Protein AF-A0A2V9K7B8-F1 (afdb_monomer_lite)

Radius of gyration: 36.79 Å; chains: 1; bounding box: 79×38×127 Å

Sequence (130 aa):
MKRNPWFTHPILVLLLFGSLGAAPAAAADAAKVTVNWDKVVRVSKTTATLQVVVNPPLRRGSAIHDRVFQVLRDLRADYVRYVPWLPYPKLGVAELDPPRSGRTSWDFSLIDPLAIDFFEATAGHPVIIN

Secondary structure (DSSP, 8-state):
----------------------PPPPPPPPP-----TT------------EEE--GGGSTTSTTHHHHHHHHHHHT-SSEEEE--TT-GGGT----S--BTTB-----TTTHHHHHHHHHHTTTS-EEE-

Structure (mmCIF, N/CA/C/O backbone):
data_AF-A0A2V9K7B8-F1
#
_entry.id   AF-A0A2V9K7B8-F1
#
loop_
_atom_site.group_PDB
_atom_site.id
_atom_site.type_symbol
_atom_site.label_atom_id
_atom_site.label_alt_id
_atom_site.label_comp_id
_atom_site.label_asym_id
_atom_site.label_entity_id
_atom_site.label_seq_id
_atom_site.pdbx_PDB_ins_code
_atom_site.Cartn_x
_atom_site.Cartn_y
_atom_site.Cartn_z
_atom_site.occupancy
_atom_site.B_iso_or_equiv
_atom_site.auth_seq_id
_atom_site.auth_comp_id
_atom_site.auth_asym_id
_atom_site.auth_atom_id
_atom_site.pdbx_PDB_model_num
ATOM 1 N N . MET A 1 1 ? 56.803 23.597 94.763 1.00 40.78 1 MET A N 1
ATOM 2 C CA . MET A 1 1 ? 56.854 24.300 93.458 1.00 40.78 1 MET A CA 1
ATOM 3 C C . MET A 1 1 ? 56.289 23.365 92.390 1.00 40.78 1 MET A C 1
ATOM 5 O O . MET A 1 1 ? 56.555 22.174 92.465 1.00 40.78 1 MET A O 1
ATOM 9 N N . LYS A 1 2 ? 55.376 23.862 91.546 1.00 39.12 2 LYS A N 1
ATOM 10 C CA . LYS A 1 2 ? 54.295 23.104 90.876 1.00 39.12 2 LYS A CA 1
ATOM 11 C C . LYS A 1 2 ? 54.773 22.132 89.773 1.00 39.12 2 LYS A C 1
ATOM 13 O O . LYS A 1 2 ? 55.670 22.459 89.008 1.00 39.12 2 LYS A O 1
ATOM 18 N N . ARG A 1 3 ? 54.127 20.955 89.713 1.00 38.09 3 ARG A N 1
ATOM 19 C CA . ARG A 1 3 ? 54.321 19.832 88.770 1.00 38.09 3 ARG A CA 1
ATOM 20 C C . ARG A 1 3 ? 53.313 19.887 87.609 1.00 38.09 3 ARG A C 1
ATOM 22 O O . ARG A 1 3 ? 52.126 19.887 87.917 1.00 38.09 3 ARG A O 1
ATOM 29 N N . ASN A 1 4 ? 53.832 19.746 86.375 1.00 37.94 4 ASN A N 1
ATOM 30 C CA . ASN A 1 4 ? 53.259 19.116 85.155 1.00 37.94 4 ASN A CA 1
ATOM 31 C C . ASN A 1 4 ? 51.869 19.640 84.689 1.00 37.94 4 ASN A C 1
ATOM 33 O O . ASN A 1 4 ? 51.349 20.502 85.389 1.00 37.94 4 ASN A O 1
ATOM 37 N N . PRO A 1 5 ? 51.193 19.162 83.606 1.00 49.38 5 PRO A N 1
ATOM 38 C CA . PRO A 1 5 ? 51.444 17.965 82.759 1.00 49.38 5 PRO A CA 1
ATOM 39 C C . PRO A 1 5 ? 51.108 18.086 81.230 1.00 49.38 5 PRO A C 1
ATOM 41 O O . PRO A 1 5 ? 50.731 19.146 80.744 1.00 49.38 5 PRO A O 1
ATOM 44 N N . TRP A 1 6 ? 51.171 16.929 80.540 1.00 40.34 6 TRP A N 1
ATOM 45 C CA . TRP A 1 6 ? 50.471 16.495 79.299 1.00 40.34 6 TRP A CA 1
ATOM 46 C C . TRP A 1 6 ? 51.162 16.758 77.943 1.00 40.34 6 TRP A C 1
ATOM 48 O O . TRP A 1 6 ? 51.230 17.877 77.459 1.00 40.34 6 TRP A O 1
ATOM 58 N N . PHE A 1 7 ? 51.819 15.746 77.359 1.00 45.88 7 PHE A N 1
ATOM 59 C CA . PHE A 1 7 ? 51.255 14.704 76.468 1.00 45.88 7 PHE A CA 1
ATOM 60 C C . PHE A 1 7 ? 50.832 15.223 75.082 1.00 45.88 7 PHE A C 1
ATOM 62 O O . PHE A 1 7 ? 49.671 15.528 74.824 1.00 45.88 7 PHE A O 1
ATOM 69 N N . THR A 1 8 ? 51.793 15.217 74.161 1.00 46.00 8 THR A N 1
ATOM 70 C CA . THR A 1 8 ? 51.615 15.333 72.710 1.00 46.00 8 THR A CA 1
ATOM 71 C C . THR A 1 8 ? 50.803 14.151 72.169 1.00 46.00 8 THR A C 1
ATOM 73 O O . THR A 1 8 ? 51.310 13.031 72.120 1.00 46.00 8 THR A O 1
ATOM 76 N N . HIS A 1 9 ? 49.558 14.392 71.758 1.00 44.69 9 HIS A N 1
ATOM 77 C CA . HIS A 1 9 ? 48.757 13.468 70.948 1.00 44.69 9 HIS A CA 1
ATOM 78 C C . HIS A 1 9 ? 48.606 14.054 69.535 1.00 44.69 9 HIS A C 1
ATOM 80 O O . HIS A 1 9 ? 48.341 15.253 69.417 1.00 44.69 9 HIS A O 1
ATOM 86 N N . PRO A 1 10 ? 48.773 13.261 68.463 1.00 48.22 10 PRO A N 1
ATOM 87 C CA . PRO A 1 10 ? 48.575 13.745 67.107 1.00 48.22 10 PRO A CA 1
ATOM 88 C C . PRO A 1 10 ? 47.077 13.912 66.819 1.00 48.22 10 PRO A C 1
ATOM 90 O O . PRO A 1 10 ? 46.238 13.129 67.264 1.00 48.22 10 PRO A O 1
ATOM 93 N N . ILE A 1 11 ? 46.759 14.966 66.073 1.00 47.62 11 ILE A N 1
ATOM 94 C CA . ILE A 1 11 ? 45.413 15.352 65.652 1.00 47.62 11 ILE A CA 1
ATOM 95 C C . ILE A 1 11 ? 44.858 14.283 64.699 1.00 47.62 11 ILE A C 1
ATOM 97 O O . ILE A 1 11 ? 45.348 14.116 63.583 1.00 47.62 11 ILE A O 1
ATOM 101 N N . LEU A 1 12 ? 43.826 13.566 65.144 1.00 41.03 12 LEU A N 1
ATOM 102 C CA . LEU A 1 12 ? 43.021 12.672 64.318 1.00 41.03 12 LEU A CA 1
ATOM 103 C C . LEU A 1 12 ? 41.973 13.521 63.576 1.00 41.03 12 LEU A C 1
ATOM 105 O O . LEU A 1 12 ? 40.992 13.970 64.168 1.00 41.03 12 LEU A O 1
ATOM 109 N N . VAL A 1 13 ? 42.193 13.778 62.287 1.00 48.16 13 VAL A N 1
ATOM 110 C CA . VAL A 1 13 ? 41.207 14.426 61.409 1.00 48.16 13 VAL A CA 1
ATOM 111 C C . VAL A 1 13 ? 40.159 13.380 61.020 1.00 48.16 13 VAL A C 1
ATOM 113 O O . VAL A 1 13 ? 40.432 12.485 60.223 1.00 48.16 13 VAL A O 1
ATOM 116 N N . LEU A 1 14 ? 38.961 13.470 61.603 1.00 43.53 14 LEU A N 1
ATOM 117 C CA . LEU A 1 14 ? 37.809 12.662 61.203 1.00 43.53 14 LEU A CA 1
ATOM 118 C C . LEU A 1 14 ? 37.238 13.207 59.880 1.00 43.53 14 LEU A C 1
ATOM 120 O O . LEU A 1 14 ? 36.653 14.288 59.842 1.00 43.53 14 LEU A O 1
ATOM 124 N N . LEU A 1 15 ? 37.400 12.449 58.795 1.00 45.50 15 LEU A N 1
ATOM 125 C CA . LEU A 1 15 ? 36.722 12.677 57.517 1.00 45.50 15 LEU A CA 1
ATOM 126 C C . LEU A 1 15 ? 35.235 12.307 57.650 1.00 45.50 15 LEU A C 1
ATOM 128 O O . LEU A 1 15 ? 34.875 11.131 57.659 1.00 45.50 15 LEU A O 1
ATOM 132 N N . LEU A 1 16 ? 34.366 13.315 57.735 1.00 46.53 16 LEU A N 1
ATOM 133 C CA . LEU A 1 16 ? 32.918 13.172 57.562 1.00 46.53 16 LEU A CA 1
ATOM 134 C C . LEU A 1 16 ? 32.609 12.914 56.078 1.00 46.53 16 LEU A C 1
ATOM 136 O O . LEU A 1 16 ? 32.335 13.836 55.314 1.00 46.53 16 LEU A O 1
ATOM 140 N N . PHE A 1 17 ? 32.648 11.648 55.660 1.00 52.72 17 PHE A N 1
ATOM 141 C CA . PHE A 1 17 ? 31.994 11.218 54.425 1.00 52.72 17 PHE A CA 1
ATOM 142 C C . PHE A 1 17 ? 30.480 11.209 54.662 1.00 52.72 17 PHE A C 1
ATOM 144 O O . PHE A 1 17 ? 29.915 10.230 55.144 1.00 52.72 17 PHE A O 1
ATOM 151 N N . GLY A 1 18 ? 29.823 12.327 54.349 1.00 47.66 18 GLY A N 1
ATOM 152 C CA . GLY A 1 18 ? 28.373 12.372 54.210 1.00 47.66 18 GLY A CA 1
ATOM 153 C C . GLY A 1 18 ? 27.963 11.482 53.042 1.00 47.66 18 GLY A C 1
ATOM 154 O O . GLY A 1 18 ? 28.167 11.832 51.881 1.00 47.66 18 GLY A O 1
ATOM 155 N N . SER A 1 19 ? 27.416 10.311 53.346 1.00 52.56 19 SER A N 1
ATOM 156 C CA . SER A 1 19 ? 26.747 9.466 52.371 1.00 52.56 19 SER A CA 1
ATOM 157 C C . SER A 1 19 ? 25.537 10.221 51.817 1.00 52.56 19 SER A C 1
ATOM 159 O O . SER A 1 19 ? 24.505 10.350 52.474 1.00 52.56 19 SER A O 1
ATOM 161 N N . LEU A 1 20 ? 25.645 10.713 50.580 1.00 57.91 20 LEU A N 1
ATOM 162 C CA . LEU A 1 20 ? 24.476 10.958 49.739 1.00 57.91 20 LEU A CA 1
ATOM 163 C C . LEU A 1 20 ? 23.830 9.595 49.477 1.00 57.91 20 LEU A C 1
ATOM 165 O O . LEU A 1 20 ? 24.143 8.913 48.503 1.00 57.91 20 LEU A O 1
ATOM 169 N N . GLY A 1 21 ? 22.976 9.158 50.401 1.00 56.75 21 GLY A N 1
ATOM 170 C CA . GLY A 1 21 ? 22.082 8.040 50.161 1.00 56.75 21 GLY A CA 1
ATOM 171 C C . GLY A 1 21 ? 21.206 8.403 48.971 1.00 56.75 21 GLY A C 1
ATOM 172 O O . GLY A 1 21 ? 20.393 9.321 49.061 1.00 56.75 21 GLY A O 1
ATOM 173 N N . ALA A 1 22 ? 21.397 7.715 47.846 1.00 64.25 22 ALA A N 1
ATOM 174 C CA . ALA A 1 22 ? 20.431 7.735 46.763 1.00 64.25 22 ALA A CA 1
ATOM 175 C C . ALA A 1 22 ? 19.087 7.306 47.361 1.00 64.25 22 ALA A C 1
ATOM 177 O O . ALA A 1 22 ? 18.943 6.169 47.815 1.00 64.25 22 ALA A O 1
ATOM 178 N N . ALA A 1 23 ? 18.128 8.232 47.428 1.00 66.44 23 ALA A N 1
ATOM 179 C CA . ALA A 1 23 ? 16.772 7.882 47.808 1.00 66.44 23 ALA A CA 1
ATOM 180 C C . ALA A 1 23 ? 16.295 6.801 46.824 1.00 66.44 23 ALA A C 1
ATOM 182 O O . ALA A 1 23 ? 16.419 7.006 45.610 1.00 66.44 23 ALA A O 1
ATOM 183 N N . PRO A 1 24 ? 15.802 5.645 47.298 1.00 63.25 24 PRO A N 1
ATOM 184 C CA . PRO A 1 24 ? 15.226 4.664 46.399 1.00 63.25 24 PRO A CA 1
ATOM 185 C C . PRO A 1 24 ? 14.081 5.348 45.652 1.00 63.25 24 PRO A C 1
ATOM 187 O O . PRO A 1 24 ? 13.206 5.955 46.272 1.00 63.25 24 PRO A O 1
ATOM 190 N N . ALA A 1 25 ? 14.112 5.292 44.319 1.00 68.00 25 ALA A N 1
ATOM 191 C CA . ALA A 1 25 ? 12.970 5.695 43.516 1.00 68.00 25 ALA A CA 1
ATOM 192 C C . ALA A 1 25 ? 11.770 4.884 44.014 1.00 68.00 25 ALA A C 1
ATOM 194 O O . ALA A 1 25 ? 11.804 3.652 43.978 1.00 68.00 25 ALA A O 1
ATOM 195 N N . ALA A 1 26 ? 10.754 5.563 44.550 1.00 67.94 26 ALA A N 1
ATOM 196 C CA . ALA A 1 26 ? 9.543 4.899 44.995 1.00 67.94 26 ALA A CA 1
ATOM 197 C C . ALA A 1 26 ? 8.979 4.114 43.806 1.00 67.94 26 ALA A C 1
ATOM 199 O O . ALA A 1 26 ? 8.702 4.692 42.752 1.00 67.94 26 ALA A O 1
ATOM 200 N N . ALA A 1 27 ? 8.868 2.794 43.957 1.00 68.56 27 ALA A N 1
ATOM 201 C CA . ALA A 1 27 ? 8.168 1.973 42.988 1.00 68.56 27 ALA A CA 1
ATOM 202 C C . ALA A 1 27 ? 6.740 2.517 42.891 1.00 68.56 27 ALA A C 1
ATOM 204 O O . ALA A 1 27 ? 6.042 2.601 43.901 1.00 68.56 27 ALA A O 1
ATOM 205 N N . ALA A 1 28 ? 6.333 2.961 41.703 1.00 73.69 28 ALA A N 1
ATOM 206 C CA . ALA A 1 28 ? 4.961 3.385 41.490 1.00 73.69 28 ALA A CA 1
ATOM 207 C C . ALA A 1 28 ? 4.053 2.174 41.731 1.00 73.69 28 ALA A C 1
ATOM 209 O O . ALA A 1 28 ? 4.225 1.139 41.080 1.00 73.69 28 ALA A O 1
ATOM 210 N N . ASP A 1 29 ? 3.114 2.297 42.668 1.00 78.56 29 ASP A N 1
ATOM 211 C CA . ASP A 1 29 ? 2.102 1.269 42.881 1.00 78.56 29 ASP A CA 1
ATOM 212 C C . ASP A 1 29 ? 1.362 0.994 41.567 1.00 78.56 29 ASP A C 1
ATOM 214 O O . ASP A 1 29 ? 1.008 1.911 40.816 1.00 78.56 29 ASP A O 1
ATOM 218 N N . ALA A 1 30 ? 1.136 -0.287 41.274 1.00 81.25 30 ALA A N 1
ATOM 219 C CA . ALA A 1 30 ? 0.447 -0.700 40.062 1.00 81.25 30 ALA A CA 1
ATOM 220 C C . ALA A 1 30 ? -0.979 -0.125 40.051 1.00 81.25 30 ALA A C 1
ATOM 222 O O . ALA A 1 30 ? -1.808 -0.449 40.905 1.00 81.25 30 ALA A O 1
ATOM 223 N N . ALA A 1 31 ? -1.281 0.726 39.068 1.00 85.69 31 ALA A N 1
ATOM 224 C CA . ALA A 1 31 ? -2.604 1.319 38.933 1.00 85.69 31 ALA A CA 1
ATOM 225 C C . ALA A 1 31 ? -3.657 0.225 38.685 1.00 85.69 31 ALA A C 1
ATOM 227 O O . ALA A 1 31 ? -3.614 -0.495 37.685 1.00 85.69 31 ALA A O 1
ATOM 228 N N . LYS A 1 32 ? -4.636 0.112 39.588 1.00 90.56 32 LYS A N 1
ATOM 229 C CA . LYS A 1 32 ? -5.776 -0.792 39.416 1.00 90.56 32 LYS A CA 1
ATOM 230 C C . LYS A 1 32 ? -6.750 -0.198 38.398 1.00 90.56 32 LYS A C 1
ATOM 232 O O . LYS A 1 32 ? -7.455 0.761 38.700 1.00 90.56 32 LYS A O 1
ATOM 237 N N . VAL A 1 33 ? -6.816 -0.788 37.206 1.00 91.56 33 VAL A N 1
ATOM 238 C CA . VAL A 1 33 ? -7.789 -0.403 36.173 1.00 91.56 33 VAL A CA 1
ATOM 239 C C . VAL A 1 33 ? -9.105 -1.136 36.424 1.00 91.56 33 VAL A C 1
ATOM 241 O O . VAL A 1 33 ? -9.166 -2.362 36.355 1.00 91.56 33 VAL A O 1
ATOM 244 N N . THR A 1 34 ? -10.169 -0.390 36.715 1.00 93.00 34 THR A N 1
ATOM 245 C CA . THR A 1 34 ? -11.542 -0.908 36.776 1.00 93.00 34 THR A CA 1
ATOM 246 C C . THR A 1 34 ? -12.343 -0.364 35.595 1.00 93.00 34 THR A C 1
ATOM 248 O O . THR A 1 34 ? -12.300 0.829 35.301 1.00 93.00 34 THR A O 1
ATOM 251 N N . VAL A 1 35 ? -13.065 -1.239 34.889 1.00 94.19 35 VAL A N 1
ATOM 252 C CA . VAL A 1 35 ? -13.897 -0.867 33.733 1.00 94.19 35 VAL A CA 1
ATOM 253 C C . VAL A 1 35 ? -15.366 -1.010 34.111 1.00 94.19 35 VAL A C 1
ATOM 255 O O . VAL A 1 35 ? -15.776 -2.054 34.612 1.00 94.19 35 VAL A O 1
ATOM 258 N N . ASN A 1 36 ? -16.154 0.037 33.865 1.00 95.75 36 ASN A N 1
ATOM 259 C CA . ASN A 1 36 ? -17.611 -0.016 33.931 1.00 95.75 36 ASN A CA 1
ATOM 260 C C . ASN A 1 36 ? -18.167 0.023 32.500 1.00 95.75 36 ASN A C 1
ATOM 262 O O . ASN A 1 36 ? -18.068 1.054 31.835 1.00 95.75 36 ASN A O 1
ATOM 266 N N . TRP A 1 37 ? -18.736 -1.093 32.044 1.00 95.94 37 TRP A N 1
ATOM 267 C CA . TRP A 1 37 ? -19.250 -1.256 30.680 1.00 95.94 37 TRP A CA 1
ATOM 268 C C . TRP A 1 37 ? -20.588 -0.543 30.433 1.00 95.94 37 TRP A C 1
ATOM 270 O O . TRP A 1 37 ? -20.912 -0.264 29.282 1.00 95.94 37 TRP A O 1
ATOM 280 N N . ASP A 1 38 ? -21.312 -0.164 31.491 1.00 97.56 38 ASP A N 1
ATOM 281 C CA . ASP A 1 38 ? -22.590 0.558 31.406 1.00 97.56 38 ASP A CA 1
ATOM 282 C C . ASP A 1 38 ? -22.406 2.083 31.329 1.00 97.56 38 ASP A C 1
ATOM 284 O O . ASP A 1 38 ? -23.364 2.836 31.145 1.00 97.56 38 ASP A O 1
ATOM 288 N N . LYS A 1 39 ? -21.165 2.571 31.475 1.00 96.94 39 LYS A N 1
ATOM 289 C CA . LYS A 1 39 ? -20.842 4.000 31.467 1.00 96.94 39 LYS A CA 1
ATOM 290 C C . LYS A 1 39 ? -19.961 4.366 30.276 1.00 96.94 39 LYS A C 1
ATOM 292 O O . LYS A 1 39 ? -18.736 4.262 30.328 1.00 96.94 39 LYS A O 1
ATOM 297 N N . VAL A 1 40 ? -20.575 4.920 29.232 1.00 96.25 40 VAL A N 1
ATOM 298 C CA . VAL A 1 40 ? -19.835 5.548 28.126 1.00 96.25 40 VAL A CA 1
ATOM 299 C C . VAL A 1 40 ? -19.259 6.885 28.593 1.00 96.25 40 VAL A C 1
ATOM 301 O O . VAL A 1 40 ? -19.993 7.828 28.875 1.00 96.25 40 VAL A O 1
ATOM 304 N N . VAL A 1 41 ? -17.931 6.982 28.659 1.00 95.94 41 VAL A N 1
ATOM 305 C CA . VAL A 1 41 ? -17.228 8.230 29.019 1.00 95.94 41 VAL A CA 1
ATOM 306 C C . VAL A 1 41 ? -16.931 9.114 27.807 1.00 95.94 41 VAL A C 1
ATOM 308 O O . VAL A 1 41 ? -1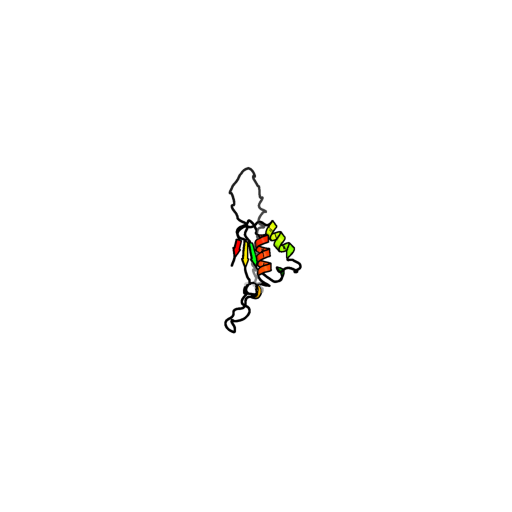6.854 10.333 27.934 1.00 95.94 41 VAL A O 1
ATOM 311 N N . ARG A 1 42 ? -16.747 8.506 26.629 1.00 96.81 42 ARG A N 1
ATOM 312 C CA . ARG A 1 42 ? -16.487 9.182 25.353 1.00 96.81 42 ARG A CA 1
ATOM 313 C C . ARG A 1 42 ? -16.700 8.209 24.196 1.00 96.81 42 ARG A C 1
ATOM 315 O O . ARG A 1 42 ? -16.422 7.022 24.336 1.00 96.81 42 ARG A O 1
ATOM 322 N N . VAL A 1 43 ? -17.093 8.731 23.037 1.00 96.06 43 VAL A N 1
ATOM 323 C CA . VAL A 1 43 ? -17.058 8.000 21.763 1.00 96.06 43 VAL A CA 1
ATOM 324 C C . VAL A 1 43 ? -15.823 8.436 20.978 1.00 96.06 43 VAL A C 1
ATOM 326 O O . VAL A 1 43 ? -15.667 9.618 20.675 1.00 96.06 43 VAL A O 1
ATOM 329 N N . SER A 1 44 ? -14.937 7.492 20.664 1.00 95.56 44 SER A N 1
ATOM 330 C CA . SER A 1 44 ? -13.799 7.728 19.771 1.00 95.56 44 SER A CA 1
ATOM 331 C C . SER A 1 44 ? -14.229 7.467 18.330 1.00 95.56 44 SER A C 1
ATOM 333 O O . SER A 1 44 ? -14.677 6.366 18.023 1.00 95.56 44 SER A O 1
ATOM 335 N N . LYS A 1 45 ? -14.108 8.466 17.450 1.00 95.69 45 LYS A N 1
ATOM 336 C CA . LYS A 1 45 ? -14.321 8.308 16.005 1.00 95.69 45 LYS A CA 1
ATOM 337 C C . LYS A 1 45 ? -12.963 8.301 15.323 1.00 95.69 45 LYS A C 1
ATOM 339 O O . LYS A 1 45 ? -12.263 9.309 15.346 1.00 95.69 45 LYS A O 1
ATOM 344 N N . THR A 1 46 ? -12.590 7.168 14.750 1.00 95.19 46 THR A N 1
ATOM 345 C CA . THR A 1 46 ? -11.289 6.968 14.110 1.00 95.19 46 THR A CA 1
ATOM 346 C C . THR A 1 46 ? -11.477 6.264 12.781 1.00 95.19 46 THR A C 1
ATOM 348 O O . THR A 1 46 ? -12.248 5.310 12.700 1.00 95.19 46 THR A O 1
ATOM 351 N N . THR A 1 47 ? -10.732 6.703 11.773 1.00 95.62 47 THR A N 1
ATOM 352 C CA . THR A 1 47 ? -10.651 6.050 10.467 1.00 95.62 47 THR A CA 1
ATOM 353 C C . THR A 1 47 ? -9.281 5.402 10.353 1.00 95.62 47 THR A C 1
ATOM 355 O O . THR A 1 47 ? -8.268 6.072 10.556 1.00 95.62 47 THR A O 1
ATOM 358 N N . ALA A 1 48 ? -9.240 4.102 10.070 1.00 95.56 48 ALA A N 1
ATOM 359 C CA . ALA A 1 48 ? -7.983 3.422 9.798 1.00 95.56 48 ALA A CA 1
ATOM 360 C C . ALA A 1 48 ? -7.444 3.894 8.443 1.00 95.56 48 ALA A C 1
ATOM 362 O O . ALA A 1 48 ? -8.174 3.842 7.458 1.00 95.56 48 ALA A O 1
ATOM 363 N N . THR A 1 49 ? -6.186 4.336 8.411 1.00 96.94 49 THR A N 1
ATOM 364 C CA . THR A 1 49 ? -5.470 4.754 7.200 1.00 96.94 49 THR A CA 1
ATOM 365 C C . THR A 1 49 ? -4.104 4.066 7.149 1.00 96.94 49 THR A C 1
ATOM 367 O O . THR A 1 49 ? -3.581 3.620 8.174 1.00 96.94 49 THR A O 1
ATOM 370 N N . LEU A 1 5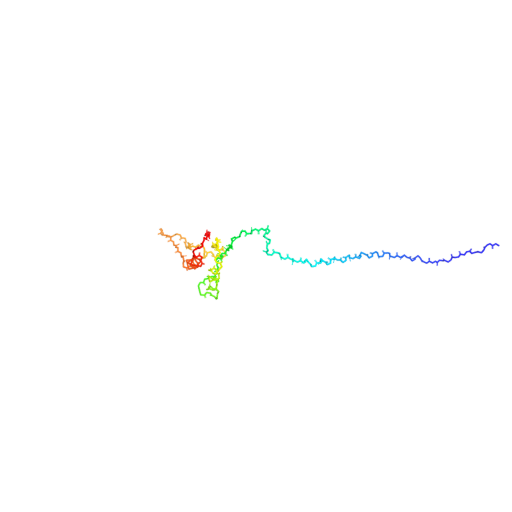0 ? -3.523 3.942 5.955 1.00 96.06 50 LEU A N 1
ATOM 371 C CA . LEU A 1 50 ? -2.228 3.289 5.741 1.00 96.06 50 LEU A CA 1
ATOM 372 C C . LEU A 1 50 ? -1.512 3.906 4.534 1.00 96.06 50 LEU A C 1
ATOM 374 O O . LEU A 1 50 ? -2.149 4.360 3.589 1.00 96.06 50 LEU A O 1
ATOM 378 N N . GLN A 1 51 ? -0.180 3.884 4.531 1.00 96.50 51 GLN A N 1
ATOM 379 C CA . GLN A 1 51 ? 0.609 4.179 3.337 1.00 96.50 51 GLN A CA 1
ATOM 380 C C . GLN A 1 51 ? 1.166 2.892 2.735 1.00 96.50 51 GLN A C 1
ATOM 382 O O . GLN A 1 51 ? 1.858 2.135 3.414 1.00 96.50 51 GLN A O 1
ATOM 387 N N . VAL A 1 52 ? 0.918 2.687 1.446 1.00 96.56 52 VAL A N 1
ATOM 388 C CA . VAL A 1 52 ? 1.562 1.645 0.647 1.00 96.56 52 VAL A CA 1
ATOM 389 C C . VAL A 1 52 ? 2.703 2.301 -0.113 1.00 96.56 52 VAL A C 1
ATOM 391 O O . VAL A 1 52 ? 2.505 2.978 -1.120 1.00 96.56 52 VAL A O 1
ATOM 394 N N . VAL A 1 53 ? 3.911 2.136 0.418 1.00 95.00 53 VAL A N 1
ATOM 395 C CA . VAL A 1 53 ? 5.142 2.617 -0.212 1.00 95.00 53 VAL A CA 1
ATOM 396 C C . VAL A 1 53 ? 5.630 1.542 -1.172 1.00 95.00 53 VAL A C 1
ATOM 398 O O . VAL A 1 53 ? 5.982 0.443 -0.739 1.00 95.00 53 VAL A O 1
ATOM 401 N N . VAL A 1 54 ? 5.642 1.839 -2.471 1.00 92.81 54 VAL A N 1
ATOM 402 C CA . VAL A 1 54 ? 6.007 0.834 -3.476 1.00 92.81 54 VAL A CA 1
ATOM 403 C C . VAL A 1 54 ? 7.489 0.485 -3.416 1.00 92.81 54 VAL A C 1
ATOM 405 O O . VAL A 1 54 ? 8.358 1.351 -3.285 1.00 92.81 54 VAL A O 1
ATOM 408 N N . ASN A 1 55 ? 7.784 -0.809 -3.509 1.00 95.00 55 ASN A N 1
ATOM 409 C CA . ASN A 1 55 ? 9.138 -1.343 -3.465 1.00 95.00 55 ASN A CA 1
ATOM 410 C C . ASN A 1 55 ? 9.220 -2.693 -4.212 1.00 95.00 55 ASN A C 1
ATOM 412 O O . ASN A 1 55 ? 8.186 -3.286 -4.530 1.00 95.00 55 ASN A O 1
ATOM 416 N N . PRO A 1 56 ? 10.430 -3.206 -4.511 1.00 95.44 56 PRO A N 1
ATOM 417 C CA . PRO A 1 56 ? 10.581 -4.468 -5.232 1.00 95.44 56 PRO A CA 1
ATOM 418 C C . PRO A 1 56 ? 9.910 -5.679 -4.557 1.00 95.44 56 PRO A C 1
ATOM 420 O O . PRO A 1 56 ? 9.311 -6.472 -5.282 1.00 95.44 56 PRO A O 1
ATOM 423 N N . PRO A 1 57 ? 9.931 -5.835 -3.216 1.00 95.94 57 PRO A N 1
ATOM 424 C CA . PRO A 1 57 ? 9.172 -6.890 -2.543 1.00 95.94 57 PRO A CA 1
ATOM 425 C C . PRO A 1 57 ? 7.655 -6.848 -2.748 1.00 95.94 57 PRO A C 1
ATOM 427 O O . PRO A 1 57 ? 7.013 -7.872 -2.563 1.00 95.94 57 PRO A O 1
ATOM 430 N N . LEU A 1 58 ? 7.060 -5.725 -3.143 1.00 95.81 58 LEU A N 1
ATOM 431 C CA . LEU A 1 58 ? 5.635 -5.669 -3.479 1.00 95.81 58 LEU A CA 1
ATOM 432 C C . LEU A 1 58 ? 5.331 -6.081 -4.917 1.00 95.81 58 LEU A C 1
ATOM 434 O O . LEU A 1 58 ? 4.178 -6.019 -5.307 1.00 95.81 58 LEU A O 1
ATOM 438 N N . ARG A 1 59 ? 6.315 -6.477 -5.730 1.00 95.94 59 ARG A N 1
ATOM 439 C CA . ARG A 1 59 ? 6.074 -6.897 -7.118 1.00 95.94 59 ARG A CA 1
ATOM 440 C C . ARG A 1 59 ? 5.601 -8.346 -7.194 1.00 95.94 59 ARG A C 1
ATOM 442 O O . ARG A 1 59 ? 6.064 -9.194 -6.430 1.00 95.94 59 ARG A O 1
ATOM 449 N N . ARG A 1 60 ? 4.745 -8.637 -8.177 1.00 96.62 60 ARG A N 1
ATOM 450 C CA . ARG A 1 60 ? 4.317 -10.001 -8.525 1.00 96.62 60 ARG A CA 1
ATOM 451 C C . ARG A 1 60 ? 5.524 -10.934 -8.658 1.00 96.62 60 ARG A C 1
ATOM 453 O O . ARG A 1 60 ? 6.538 -10.566 -9.253 1.00 96.62 60 ARG A O 1
ATOM 460 N N . GLY A 1 61 ? 5.407 -12.133 -8.094 1.00 95.75 61 GLY A N 1
ATOM 461 C CA . GLY A 1 61 ? 6.480 -13.131 -8.052 1.00 95.75 61 GLY A CA 1
ATOM 462 C C . GLY A 1 61 ? 7.449 -12.995 -6.871 1.00 95.75 61 GLY A C 1
ATOM 463 O O . GLY A 1 61 ? 8.298 -13.866 -6.693 1.00 95.75 61 GLY A O 1
ATOM 464 N N . SER A 1 62 ? 7.338 -11.951 -6.041 1.00 97.56 62 SER A N 1
ATOM 465 C CA . SER A 1 62 ? 8.050 -11.910 -4.761 1.00 97.56 62 SER A CA 1
ATOM 466 C C . SER A 1 62 ? 7.415 -12.865 -3.738 1.00 97.56 62 SER A C 1
ATOM 468 O O . SER A 1 62 ? 6.233 -13.196 -3.819 1.00 97.56 62 SER A O 1
ATOM 470 N N . ALA A 1 63 ? 8.180 -13.242 -2.710 1.00 97.88 63 ALA A N 1
ATOM 471 C CA . ALA A 1 63 ? 7.704 -14.141 -1.656 1.00 97.88 63 ALA A CA 1
ATOM 472 C C . ALA A 1 63 ? 6.565 -13.563 -0.791 1.00 97.88 63 ALA A C 1
ATOM 474 O O . ALA A 1 63 ? 5.879 -14.321 -0.111 1.00 97.88 63 ALA A O 1
ATOM 475 N N . ILE A 1 64 ? 6.378 -12.237 -0.775 1.00 97.75 64 ILE A N 1
ATOM 476 C CA . ILE A 1 64 ? 5.411 -11.575 0.118 1.00 97.75 64 ILE A CA 1
ATOM 477 C C . ILE A 1 64 ? 4.248 -10.908 -0.620 1.00 97.75 64 ILE A C 1
ATOM 479 O O . ILE A 1 64 ? 3.306 -10.475 0.040 1.00 97.75 64 ILE A O 1
ATOM 483 N N . HIS A 1 65 ? 4.303 -10.834 -1.953 1.00 98.06 65 HIS A N 1
ATOM 484 C CA . HIS A 1 65 ? 3.344 -10.121 -2.796 1.00 98.06 65 HIS A CA 1
ATOM 485 C C . HIS A 1 65 ? 1.884 -10.401 -2.411 1.00 98.06 65 HIS A C 1
ATOM 487 O O . HIS A 1 65 ? 1.171 -9.509 -1.945 1.00 98.06 65 HIS A O 1
ATOM 493 N N . ASP A 1 66 ? 1.467 -11.662 -2.549 1.00 98.19 66 ASP A N 1
ATOM 494 C CA . ASP A 1 66 ? 0.064 -12.053 -2.402 1.00 98.19 66 ASP A CA 1
ATOM 495 C C . ASP A 1 66 ? -0.435 -11.789 -0.986 1.00 98.19 66 ASP A C 1
ATOM 497 O O . ASP A 1 66 ? -1.548 -11.299 -0.785 1.00 98.19 66 ASP A O 1
ATOM 501 N N . ARG A 1 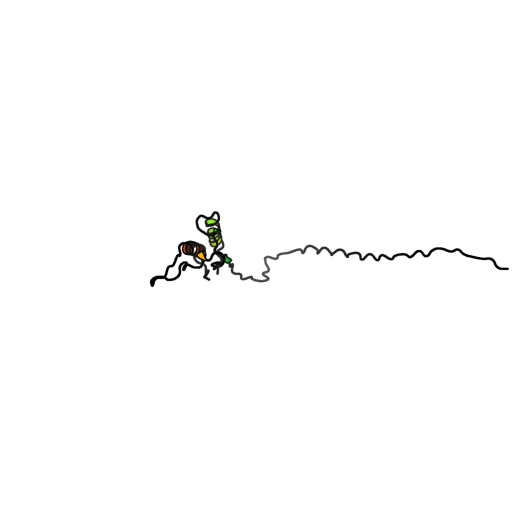67 ? 0.418 -12.062 0.008 1.00 98.31 67 ARG A N 1
ATOM 502 C CA . ARG A 1 67 ? 0.059 -11.869 1.409 1.00 98.31 67 ARG A CA 1
ATOM 503 C C . ARG A 1 67 ? -0.116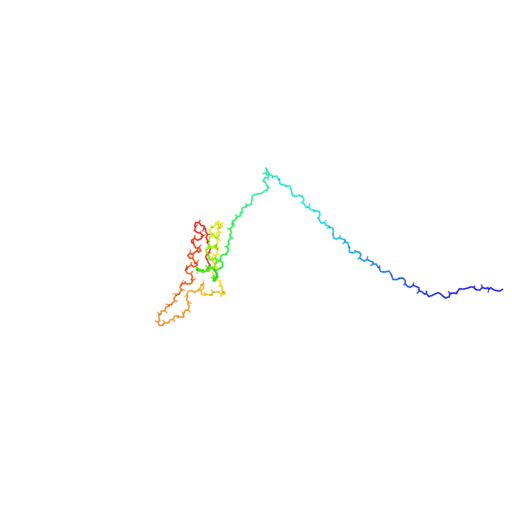 -10.393 1.743 1.00 98.31 67 ARG A C 1
ATOM 505 O O . ARG A 1 67 ? -1.045 -10.068 2.476 1.00 98.31 67 ARG A O 1
ATOM 512 N N . VAL A 1 68 ? 0.733 -9.507 1.221 1.00 97.56 68 VAL A N 1
ATOM 513 C CA . VAL A 1 68 ? 0.602 -8.067 1.482 1.00 97.56 68 VAL A CA 1
ATOM 514 C C . VAL A 1 68 ? -0.708 -7.528 0.915 1.00 97.56 68 VAL A C 1
ATOM 516 O O . VAL A 1 68 ? -1.463 -6.894 1.652 1.00 97.56 68 VAL A O 1
ATOM 519 N N . PHE A 1 69 ? -1.024 -7.814 -0.350 1.00 98.00 69 PHE A N 1
ATOM 520 C CA . PHE A 1 69 ? -2.261 -7.314 -0.957 1.00 98.00 69 PHE A CA 1
ATOM 521 C C . PHE A 1 69 ? -3.517 -7.989 -0.395 1.00 98.00 69 PHE A C 1
ATOM 523 O O . PHE A 1 69 ? -4.565 -7.352 -0.313 1.00 98.00 69 PHE A O 1
ATOM 530 N N . GLN A 1 70 ? -3.422 -9.237 0.073 1.00 98.38 70 GLN A N 1
ATOM 531 C CA . GLN A 1 70 ? -4.495 -9.855 0.852 1.00 98.38 70 GLN A CA 1
ATOM 532 C C . GLN A 1 70 ? -4.738 -9.108 2.169 1.00 98.38 70 GLN A C 1
ATOM 534 O O . GLN A 1 70 ? -5.872 -8.740 2.451 1.00 98.38 70 GLN A O 1
ATOM 539 N N . VAL A 1 71 ? -3.693 -8.842 2.959 1.00 97.88 71 VAL A N 1
ATOM 540 C CA . VAL A 1 71 ? -3.837 -8.120 4.236 1.00 97.88 71 VAL A CA 1
ATOM 541 C C . VAL A 1 71 ? -4.366 -6.706 4.016 1.00 97.88 71 VAL A C 1
ATOM 543 O O . VAL A 1 71 ? -5.174 -6.231 4.809 1.00 97.88 71 VAL A O 1
ATOM 546 N N . LEU A 1 72 ? -3.947 -6.043 2.936 1.00 97.81 72 LEU A N 1
ATOM 547 C CA . LEU A 1 72 ? -4.462 -4.726 2.578 1.00 97.81 72 LEU A CA 1
ATOM 548 C C . LEU A 1 72 ? -5.980 -4.754 2.335 1.00 97.81 72 LEU A C 1
ATOM 550 O O . LEU A 1 72 ? -6.685 -3.910 2.888 1.00 97.81 72 LEU A O 1
ATOM 554 N N . ARG A 1 73 ? -6.480 -5.757 1.596 1.00 98.25 73 ARG A N 1
ATOM 555 C CA . ARG A 1 73 ? -7.927 -5.986 1.422 1.00 98.25 73 ARG A CA 1
ATOM 556 C C . ARG A 1 73 ? -8.627 -6.226 2.748 1.00 98.25 73 ARG A C 1
ATOM 558 O O . ARG A 1 73 ? -9.637 -5.590 3.035 1.00 98.25 73 ARG A O 1
ATOM 565 N N . ASP A 1 74 ? -8.080 -7.130 3.554 1.00 98.06 74 ASP A N 1
ATOM 566 C CA . ASP A 1 74 ? -8.691 -7.559 4.813 1.00 98.06 74 ASP A CA 1
ATOM 567 C C . ASP A 1 74 ? -8.766 -6.411 5.837 1.00 98.06 74 ASP A C 1
ATOM 569 O O . ASP A 1 74 ? -9.680 -6.377 6.661 1.00 98.06 74 ASP A O 1
ATOM 573 N N . LEU A 1 75 ? -7.837 -5.447 5.769 1.00 96.81 75 LEU A N 1
ATOM 574 C CA . LEU A 1 75 ? -7.808 -4.283 6.654 1.00 96.81 75 LEU A CA 1
ATOM 575 C C . LEU A 1 75 ? -8.980 -3.325 6.409 1.00 96.81 75 LEU A C 1
ATOM 577 O O . LEU A 1 75 ? -9.420 -2.670 7.354 1.00 96.81 75 LEU A O 1
ATOM 581 N N . ARG A 1 76 ? -9.476 -3.236 5.163 1.00 96.81 76 ARG A N 1
ATOM 582 C CA . ARG A 1 76 ? -10.600 -2.360 4.778 1.00 96.81 76 ARG A CA 1
ATOM 583 C C . ARG A 1 76 ? -10.420 -0.906 5.240 1.00 96.81 76 ARG A C 1
ATOM 585 O O . ARG A 1 76 ? -11.367 -0.259 5.686 1.00 96.81 76 ARG A O 1
ATOM 592 N N . ALA A 1 77 ? -9.176 -0.429 5.205 1.00 97.69 77 ALA A N 1
ATOM 593 C CA . ALA A 1 77 ? -8.827 0.933 5.581 1.00 97.69 77 ALA A CA 1
ATOM 594 C C . ALA A 1 77 ? -9.312 1.926 4.519 1.00 97.69 77 ALA A C 1
ATOM 596 O O . ALA A 1 77 ? -9.256 1.647 3.323 1.00 97.69 77 ALA A O 1
ATOM 597 N N . ASP A 1 78 ? -9.714 3.108 4.970 1.00 98.19 78 ASP A N 1
ATOM 598 C CA . ASP A 1 78 ? -10.034 4.228 4.093 1.00 98.19 78 ASP A CA 1
ATOM 599 C C . ASP A 1 78 ? -8.799 5.123 3.943 1.00 98.19 78 ASP A C 1
ATOM 601 O O . ASP A 1 78 ? -7.924 5.176 4.807 1.00 98.19 78 ASP A O 1
ATOM 605 N N . TYR A 1 79 ? -8.732 5.871 2.847 1.00 97.81 79 TYR A N 1
ATOM 606 C CA . TYR A 1 79 ? -7.647 6.806 2.545 1.00 97.81 79 TYR A CA 1
ATOM 607 C C . TYR A 1 79 ? -6.264 6.148 2.548 1.00 97.81 79 TYR A C 1
ATOM 609 O O . TYR A 1 79 ? -5.269 6.760 2.951 1.00 97.81 79 TYR A O 1
ATOM 617 N N . VAL A 1 80 ? -6.183 4.896 2.086 1.00 98.25 80 VAL A N 1
ATOM 618 C CA . VAL A 1 80 ? -4.888 4.259 1.853 1.00 98.25 80 VAL A CA 1
ATOM 619 C C . VAL A 1 80 ? -4.157 5.047 0.768 1.00 98.25 80 VAL A C 1
ATOM 621 O O . VAL A 1 80 ? -4.709 5.315 -0.300 1.00 98.25 80 VAL A O 1
ATOM 624 N N . ARG A 1 81 ? -2.916 5.448 1.047 1.00 97.88 81 ARG A N 1
ATOM 625 C CA . ARG A 1 81 ? -2.115 6.279 0.146 1.00 97.88 81 ARG A CA 1
ATOM 626 C C . ARG A 1 81 ? -1.094 5.444 -0.614 1.00 97.88 81 ARG A C 1
ATOM 628 O O . ARG A 1 81 ? -0.201 4.867 0.007 1.00 97.88 81 ARG A O 1
ATOM 635 N N . TYR A 1 82 ? -1.194 5.437 -1.939 1.00 97.00 82 TYR A N 1
ATOM 636 C CA . TYR A 1 82 ? -0.197 4.872 -2.844 1.00 97.00 82 TYR A CA 1
ATOM 637 C C . TYR A 1 82 ? 0.972 5.847 -2.992 1.00 97.00 82 TYR A C 1
ATOM 639 O O . TYR A 1 82 ? 0.768 7.008 -3.343 1.00 97.00 82 TYR A O 1
ATOM 647 N N . VAL A 1 83 ? 2.193 5.401 -2.694 1.00 95.69 83 VAL A N 1
ATOM 648 C CA . VAL A 1 83 ? 3.377 6.271 -2.687 1.00 95.69 83 VAL A CA 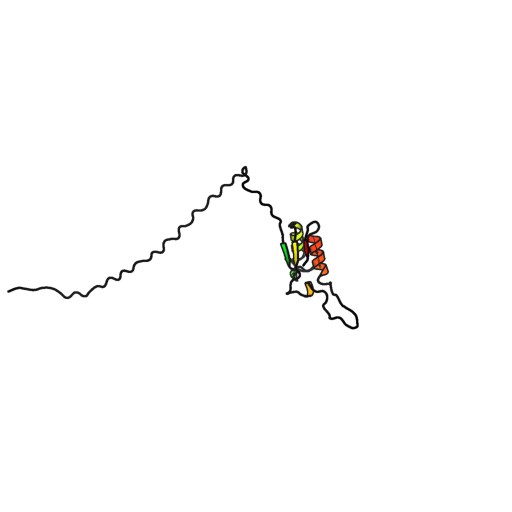1
ATOM 649 C C . VAL A 1 83 ? 4.499 5.661 -3.526 1.00 95.69 83 VAL A C 1
ATOM 651 O O . VAL A 1 83 ? 5.215 4.782 -3.035 1.00 95.69 83 VAL A O 1
ATOM 654 N N . PRO A 1 84 ? 4.708 6.161 -4.758 1.00 92.38 84 PRO A N 1
ATOM 655 C CA . PRO A 1 84 ? 5.963 5.999 -5.480 1.00 92.38 84 PRO A CA 1
ATOM 656 C C . PRO A 1 84 ? 7.141 6.495 -4.634 1.00 92.38 84 PRO A C 1
ATOM 658 O O . PRO A 1 84 ? 7.101 7.598 -4.086 1.00 92.38 84 PRO A O 1
ATOM 661 N N . TRP A 1 85 ? 8.183 5.675 -4.482 1.00 87.12 85 TRP A N 1
ATOM 662 C CA . TRP A 1 85 ? 9.284 5.962 -3.559 1.00 87.12 85 TRP A CA 1
ATOM 663 C C . TRP A 1 85 ? 10.583 6.279 -4.301 1.00 87.12 85 TRP A C 1
ATOM 665 O O . TRP A 1 85 ? 11.014 5.518 -5.167 1.00 87.12 85 TRP A O 1
ATOM 675 N N . LEU A 1 86 ? 11.232 7.389 -3.927 1.00 83.19 86 LEU A N 1
ATOM 676 C CA . LEU A 1 86 ? 12.429 7.926 -4.592 1.00 83.19 86 LEU A CA 1
ATOM 677 C C . LEU A 1 86 ? 13.580 6.912 -4.784 1.00 83.19 86 LEU A C 1
ATOM 679 O O . LEU A 1 86 ? 14.205 6.950 -5.842 1.00 83.19 86 LEU A O 1
ATOM 683 N N . PRO A 1 87 ? 13.870 5.987 -3.845 1.00 90.88 87 PRO A N 1
ATOM 684 C CA . PRO A 1 87 ? 14.905 4.966 -4.039 1.00 90.88 87 PRO A CA 1
ATOM 685 C C . PRO A 1 87 ? 14.644 3.996 -5.199 1.00 90.88 87 PRO A C 1
ATOM 687 O O . PRO A 1 87 ? 15.572 3.329 -5.653 1.00 90.88 87 PRO A O 1
ATOM 690 N N . TYR A 1 88 ? 13.407 3.914 -5.697 1.00 92.88 88 TYR A N 1
ATOM 691 C CA . TYR A 1 88 ? 13.022 3.044 -6.805 1.00 92.88 88 TYR A CA 1
ATOM 692 C C . TYR A 1 88 ? 12.372 3.862 -7.931 1.00 92.88 88 TYR A C 1
ATOM 694 O O . TYR A 1 88 ? 11.184 3.694 -8.203 1.00 92.88 88 TYR A O 1
ATOM 702 N N . PRO A 1 89 ? 13.132 4.726 -8.632 1.00 90.88 89 PRO A N 1
ATOM 703 C CA . PRO A 1 89 ? 12.569 5.673 -9.598 1.00 90.88 89 PRO A CA 1
ATOM 704 C C . PRO A 1 89 ? 11.820 4.980 -10.743 1.00 90.88 89 PRO A C 1
ATOM 706 O O . PRO A 1 89 ? 10.791 5.471 -11.189 1.00 90.88 89 PRO A O 1
ATOM 709 N N . LYS A 1 90 ? 12.255 3.779 -11.146 1.00 92.50 90 LYS A N 1
ATOM 710 C CA . LYS A 1 90 ? 11.568 2.966 -12.166 1.00 92.50 90 LYS A CA 1
ATOM 711 C C . LYS A 1 90 ? 10.181 2.453 -11.740 1.00 92.50 90 LYS A C 1
ATOM 713 O O . LYS A 1 90 ? 9.454 1.936 -12.574 1.00 92.50 90 LYS A O 1
ATOM 718 N N . LEU A 1 91 ? 9.831 2.549 -10.455 1.00 93.38 91 LEU A N 1
ATOM 719 C CA . LEU A 1 91 ? 8.493 2.237 -9.931 1.00 93.38 91 LEU A CA 1
ATOM 720 C C . LEU A 1 91 ? 7.603 3.486 -9.802 1.00 93.38 91 LEU A C 1
ATOM 722 O O . LEU A 1 91 ? 6.464 3.369 -9.358 1.00 93.38 91 LEU A O 1
ATOM 726 N N . GLY A 1 92 ? 8.111 4.673 -10.149 1.00 92.06 92 GLY A N 1
ATOM 727 C CA . GLY A 1 92 ? 7.372 5.938 -10.070 1.00 92.06 92 GLY A CA 1
ATOM 728 C C . GLY A 1 92 ? 7.455 6.818 -11.315 1.00 92.06 92 GLY A C 1
ATOM 729 O O . GLY A 1 92 ? 6.679 7.758 -11.434 1.00 92.06 92 GLY A O 1
ATOM 730 N N . VAL A 1 93 ? 8.374 6.531 -12.238 1.00 93.06 93 VAL A N 1
ATOM 731 C CA . VAL A 1 93 ? 8.600 7.305 -13.461 1.00 93.06 93 VAL A CA 1
ATOM 732 C C . VAL A 1 93 ? 8.601 6.355 -14.652 1.00 93.06 93 VAL A C 1
ATOM 734 O O . VAL A 1 93 ? 9.435 5.454 -14.720 1.00 93.06 93 VAL A O 1
ATOM 737 N N . ALA A 1 94 ? 7.670 6.569 -15.583 1.00 93.94 94 ALA A N 1
ATOM 738 C CA . ALA A 1 94 ? 7.565 5.787 -16.815 1.00 93.94 94 ALA A CA 1
ATOM 739 C C . ALA A 1 94 ? 8.455 6.330 -17.950 1.00 93.94 94 ALA A C 1
ATOM 741 O O . ALA A 1 94 ? 8.852 5.575 -18.834 1.00 93.94 94 ALA A O 1
ATOM 742 N N . GLU A 1 95 ? 8.797 7.620 -17.942 1.00 91.81 95 GLU A N 1
ATOM 743 C CA . GLU A 1 95 ? 9.713 8.221 -18.921 1.00 91.81 95 GLU A CA 1
ATOM 744 C C . GLU A 1 95 ? 11.165 7.859 -18.568 1.00 91.81 95 GLU A C 1
ATOM 746 O O . GLU A 1 95 ? 11.836 8.554 -17.806 1.00 91.81 95 GLU A O 1
ATOM 751 N N . LEU A 1 96 ? 11.632 6.712 -19.068 1.00 87.75 96 LEU A N 1
ATOM 752 C CA . LEU A 1 96 ? 12.983 6.207 -18.790 1.00 87.75 96 LEU A CA 1
ATOM 753 C C . LEU A 1 96 ? 14.029 6.669 -19.812 1.00 87.75 96 LEU A C 1
ATOM 755 O O . LEU A 1 96 ? 15.221 6.654 -19.506 1.00 87.75 96 LEU A O 1
ATOM 759 N N . ASP A 1 97 ? 13.587 7.094 -20.997 1.00 89.88 97 ASP A N 1
ATOM 760 C CA . ASP A 1 97 ? 14.439 7.546 -22.093 1.00 89.88 97 ASP A CA 1
ATOM 761 C C . ASP A 1 97 ? 14.067 8.975 -22.511 1.00 89.88 97 ASP A C 1
ATOM 763 O O . ASP A 1 97 ? 12.879 9.292 -22.603 1.00 89.88 97 ASP A O 1
ATOM 767 N N . PRO A 1 98 ? 15.052 9.835 -22.832 1.00 91.50 98 PRO A N 1
ATOM 768 C CA . PRO A 1 98 ? 14.769 11.182 -23.304 1.00 91.50 98 PRO A CA 1
ATOM 769 C C . PRO A 1 98 ? 14.080 11.162 -24.682 1.00 91.50 98 PRO A C 1
ATOM 771 O O . PRO A 1 98 ? 14.363 10.273 -25.499 1.00 91.50 98 PRO A O 1
ATOM 774 N N . PRO A 1 99 ? 13.260 12.180 -25.010 1.00 94.44 99 PRO A N 1
ATOM 775 C CA . PRO A 1 99 ? 12.655 12.308 -26.330 1.00 94.44 99 PRO A CA 1
ATOM 776 C C . PRO A 1 99 ? 13.705 12.294 -27.450 1.00 94.44 99 PRO A C 1
ATOM 778 O O . PRO A 1 99 ? 14.730 12.978 -27.381 1.00 94.44 99 PRO A O 1
ATOM 781 N N . ARG A 1 100 ? 13.451 11.530 -28.517 1.00 95.19 100 ARG A N 1
ATOM 782 C CA . ARG A 1 100 ? 14.367 11.398 -29.661 1.00 95.19 100 ARG A CA 1
ATOM 783 C C . ARG A 1 100 ? 13.592 11.287 -30.966 1.00 95.19 100 ARG A C 1
ATOM 785 O O . ARG A 1 100 ? 12.560 10.626 -31.030 1.00 95.19 100 ARG A O 1
ATOM 792 N N . SER A 1 101 ? 14.103 11.927 -32.021 1.00 95.31 101 SER A N 1
ATOM 793 C CA . SER A 1 101 ? 13.528 11.867 -33.375 1.00 95.31 101 SER A CA 1
ATOM 794 C C . SER A 1 101 ? 12.036 12.230 -33.421 1.00 95.31 101 SER A C 1
ATOM 796 O O . SER A 1 101 ? 11.256 11.593 -34.124 1.00 95.31 101 SER A O 1
ATOM 798 N N . GLY A 1 102 ? 11.631 13.231 -32.629 1.00 94.81 102 GLY A N 1
ATOM 799 C CA . GLY A 1 102 ? 10.241 13.693 -32.552 1.00 94.81 102 GLY A CA 1
ATOM 800 C C . GLY A 1 102 ? 9.282 12.747 -31.820 1.00 94.81 102 GLY A C 1
ATOM 801 O O . GLY A 1 102 ? 8.073 12.888 -31.977 1.00 94.81 102 GLY A O 1
ATOM 802 N N . ARG A 1 103 ? 9.786 11.775 -31.045 1.00 94.19 103 ARG A N 1
ATOM 803 C CA . ARG A 1 103 ? 8.977 10.804 -30.290 1.00 94.19 103 ARG A CA 1
ATOM 804 C C . ARG A 1 103 ? 9.346 10.802 -28.807 1.00 94.19 103 ARG A C 1
ATOM 806 O O . ARG A 1 103 ? 10.495 11.066 -28.456 1.00 94.19 103 ARG A O 1
ATOM 813 N N . THR A 1 104 ? 8.371 10.465 -27.966 1.00 93.88 104 THR A N 1
ATOM 814 C CA . THR A 1 104 ? 8.541 10.177 -26.532 1.00 93.88 104 THR A CA 1
ATOM 815 C C . THR A 1 104 ? 8.374 8.679 -26.270 1.00 93.88 104 THR A C 1
ATOM 817 O O . THR A 1 104 ? 7.769 7.969 -27.081 1.00 93.88 104 THR A O 1
ATOM 820 N N . SER A 1 105 ? 8.919 8.205 -25.149 1.00 93.31 105 SER A N 1
ATOM 821 C CA . SER A 1 105 ? 8.911 6.796 -24.746 1.00 93.31 105 SER A CA 1
ATOM 822 C C . SER A 1 105 ? 8.451 6.676 -23.296 1.00 93.31 105 SER A C 1
ATOM 824 O O . SER A 1 105 ? 8.925 7.418 -22.441 1.00 93.31 105 SER A O 1
ATOM 826 N N . TRP A 1 106 ? 7.550 5.731 -23.023 1.00 95.25 106 TRP A N 1
ATOM 827 C CA . TRP A 1 106 ? 6.995 5.496 -21.690 1.00 95.25 106 TRP A CA 1
ATOM 828 C C . TRP A 1 106 ? 6.948 3.992 -21.410 1.00 95.25 106 TRP A C 1
ATOM 830 O O . TRP A 1 106 ? 6.369 3.243 -22.198 1.00 95.25 106 TRP A O 1
ATOM 840 N N . ASP A 1 107 ? 7.545 3.555 -20.304 1.00 94.94 107 ASP A N 1
ATOM 841 C CA . ASP A 1 107 ? 7.541 2.168 -19.844 1.00 94.94 107 ASP A CA 1
ATOM 842 C C . ASP A 1 107 ? 6.784 2.045 -18.518 1.00 94.94 107 ASP A C 1
ATOM 844 O O . ASP A 1 107 ? 7.271 2.413 -17.449 1.00 94.94 107 ASP A O 1
ATOM 848 N N . PHE A 1 108 ? 5.579 1.490 -18.601 1.00 95.69 108 PHE A N 1
ATOM 849 C CA . PHE A 1 108 ? 4.724 1.232 -17.447 1.00 95.69 108 PHE A CA 1
ATOM 850 C C . PHE A 1 108 ? 4.833 -0.205 -16.923 1.00 95.69 108 PHE A C 1
ATOM 852 O O . PHE A 1 108 ? 4.163 -0.556 -15.953 1.00 95.69 108 PHE A O 1
ATOM 859 N N . SER A 1 109 ? 5.699 -1.044 -17.506 1.00 95.38 109 SER A N 1
ATOM 860 C CA . SER A 1 109 ? 5.777 -2.480 -17.194 1.00 95.38 109 SER A CA 1
ATOM 861 C C . SER A 1 109 ? 6.071 -2.777 -15.720 1.00 95.38 109 SER A C 1
ATOM 863 O O . SER A 1 109 ? 5.713 -3.841 -15.212 1.00 95.38 109 SER A O 1
ATOM 865 N N . LEU A 1 110 ? 6.706 -1.836 -15.019 1.00 93.75 110 LEU A N 1
ATOM 866 C CA . LEU A 1 110 ? 7.019 -1.946 -13.598 1.00 93.75 110 LEU A CA 1
ATOM 867 C C . LEU A 1 110 ? 6.019 -1.226 -12.684 1.00 93.75 110 LEU A C 1
ATOM 869 O O . LEU A 1 110 ? 5.959 -1.560 -11.502 1.00 93.75 110 LEU A O 1
ATOM 873 N N . ILE A 1 111 ? 5.259 -0.263 -13.210 1.00 95.62 111 ILE A N 1
ATOM 874 C CA . ILE A 1 111 ? 4.351 0.602 -12.443 1.00 95.62 111 ILE A CA 1
ATOM 875 C C . ILE A 1 111 ? 2.946 0.008 -12.429 1.00 95.62 111 ILE A C 1
ATOM 877 O O . ILE A 1 111 ? 2.377 -0.197 -11.356 1.00 95.62 111 ILE A O 1
ATOM 881 N N . ASP A 1 112 ? 2.410 -0.315 -13.606 1.00 97.00 112 ASP A N 1
ATOM 882 C CA . ASP A 1 112 ? 1.014 -0.718 -13.761 1.00 97.00 112 ASP A CA 1
ATOM 883 C C . ASP A 1 112 ? 0.648 -1.949 -12.933 1.00 97.00 112 ASP A C 1
ATOM 885 O O . ASP A 1 112 ? -0.382 -1.898 -12.263 1.00 97.00 112 ASP A O 1
ATOM 889 N N . PRO A 1 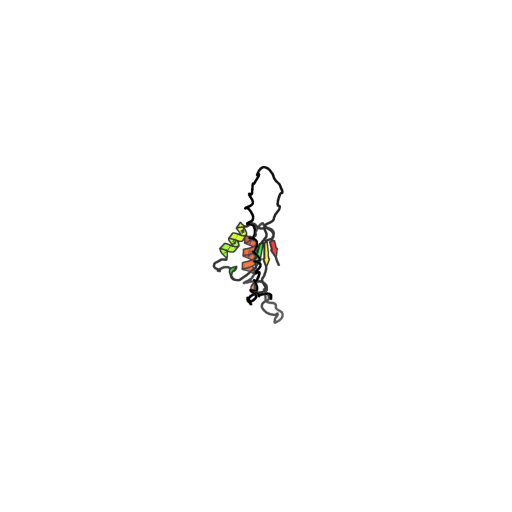113 ? 1.457 -3.030 -12.875 1.00 97.25 113 PRO A N 1
ATOM 890 C CA . PRO A 1 113 ? 1.091 -4.190 -12.068 1.00 97.25 113 PRO A CA 1
ATOM 891 C C . PRO A 1 113 ? 0.875 -3.839 -10.591 1.00 97.25 113 PRO A C 1
ATOM 893 O O . PRO A 1 113 ? -0.121 -4.250 -10.008 1.00 97.25 113 PRO A O 1
ATOM 896 N N . LEU A 1 114 ? 1.756 -3.015 -10.013 1.00 96.00 114 LEU A N 1
ATOM 897 C CA . LEU A 1 114 ? 1.656 -2.575 -8.618 1.00 96.00 114 LEU A CA 1
ATOM 898 C C . LEU A 1 114 ? 0.443 -1.677 -8.381 1.00 96.00 114 LEU A C 1
ATOM 900 O O . LEU A 1 114 ? -0.238 -1.818 -7.365 1.00 96.00 114 LEU A O 1
ATOM 904 N N . ALA A 1 115 ? 0.187 -0.746 -9.301 1.00 96.94 115 ALA A N 1
ATOM 905 C CA . ALA A 1 115 ? -0.958 0.148 -9.210 1.00 96.94 115 ALA A CA 1
ATOM 906 C C . ALA A 1 115 ? -2.275 -0.635 -9.310 1.00 96.94 115 ALA A C 1
ATOM 908 O O . ALA A 1 115 ? -3.176 -0.418 -8.504 1.00 96.94 115 ALA A O 1
ATOM 909 N N . ILE A 1 116 ? -2.365 -1.585 -10.245 1.00 98.31 116 ILE A N 1
ATOM 910 C CA . ILE A 1 116 ? -3.522 -2.473 -10.407 1.00 98.31 116 ILE A CA 1
ATOM 911 C C . ILE A 1 116 ? -3.760 -3.269 -9.124 1.00 98.31 116 ILE A C 1
ATOM 913 O O . ILE A 1 116 ? -4.854 -3.201 -8.571 1.00 98.31 116 ILE A O 1
ATOM 917 N N . ASP A 1 117 ? -2.734 -3.948 -8.605 1.00 98.12 117 ASP A N 1
ATOM 918 C CA . ASP A 1 117 ? -2.862 -4.762 -7.391 1.00 98.12 117 ASP A CA 1
ATOM 919 C C . ASP A 1 117 ? -3.271 -3.904 -6.178 1.00 98.12 117 ASP A C 1
ATOM 921 O O . ASP A 1 117 ? -4.070 -4.333 -5.344 1.00 98.12 117 ASP A O 1
ATOM 925 N N . PHE A 1 118 ? -2.791 -2.658 -6.102 1.00 98.00 118 PHE A N 1
ATOM 926 C CA . PHE A 1 118 ? -3.220 -1.684 -5.099 1.00 98.00 118 PHE A CA 1
ATOM 927 C C . PHE A 1 118 ? -4.701 -1.305 -5.235 1.00 98.00 118 PHE A C 1
ATOM 929 O O . PHE A 1 118 ? -5.428 -1.341 -4.239 1.00 98.00 118 PHE A O 1
ATOM 936 N N . PHE A 1 119 ? -5.160 -0.945 -6.437 1.00 98.31 119 PHE A N 1
ATOM 937 C CA . PHE A 1 119 ? -6.553 -0.549 -6.665 1.00 98.31 119 PHE A CA 1
ATOM 938 C C . PHE A 1 119 ? -7.519 -1.711 -6.445 1.00 98.31 119 PHE A C 1
ATOM 940 O O . PHE A 1 119 ? -8.559 -1.534 -5.815 1.00 98.31 119 PHE A O 1
ATOM 947 N N . GLU A 1 120 ? -7.161 -2.914 -6.889 1.00 98.50 120 GLU A N 1
ATOM 948 C CA . GLU A 1 120 ? -7.935 -4.121 -6.606 1.00 98.50 120 GLU A CA 1
ATOM 949 C C . GLU A 1 120 ? -7.976 -4.412 -5.104 1.00 98.50 120 GLU A C 1
ATOM 951 O O . GLU A 1 120 ? -9.023 -4.768 -4.561 1.00 98.50 120 GLU A O 1
ATOM 956 N N . ALA A 1 121 ? -6.855 -4.220 -4.401 1.00 98.25 121 ALA A N 1
ATOM 957 C CA . ALA A 1 121 ? -6.789 -4.464 -2.969 1.00 98.25 121 ALA A CA 1
ATOM 958 C C . ALA A 1 121 ? -7.528 -3.426 -2.108 1.00 98.25 121 ALA A C 1
ATOM 960 O O . ALA A 1 121 ? -7.781 -3.668 -0.931 1.00 98.25 121 ALA A O 1
ATOM 961 N N . THR A 1 122 ? -7.875 -2.279 -2.681 1.00 98.31 122 THR A N 1
ATOM 962 C CA . THR A 1 122 ? -8.563 -1.178 -1.992 1.00 98.31 122 THR A CA 1
ATOM 963 C C . THR A 1 122 ? -9.947 -0.900 -2.578 1.00 98.31 122 THR A C 1
ATOM 965 O O . THR A 1 122 ? -10.594 0.083 -2.218 1.00 98.31 122 THR A O 1
ATOM 968 N N . ALA A 1 123 ? -10.435 -1.772 -3.463 1.00 98.19 123 ALA A N 1
ATOM 969 C CA . ALA A 1 123 ? -11.708 -1.599 -4.142 1.00 98.19 123 ALA A CA 1
ATOM 970 C C . ALA A 1 123 ? -12.862 -1.379 -3.148 1.00 98.19 123 ALA A C 1
ATOM 972 O O . ALA A 1 123 ? -13.025 -2.105 -2.167 1.00 98.19 123 ALA A O 1
ATOM 973 N N . GLY A 1 124 ? -13.681 -0.360 -3.418 1.00 97.94 124 GLY A N 1
ATOM 974 C CA . GLY A 1 124 ? -14.799 0.028 -2.554 1.00 97.94 124 GLY A CA 1
ATOM 975 C C . GLY A 1 124 ? -14.429 0.945 -1.382 1.00 97.94 124 GLY A C 1
ATOM 976 O O . GLY A 1 124 ? -15.334 1.376 -0.672 1.00 97.94 124 GLY A O 1
ATOM 977 N N . HIS A 1 125 ? -13.149 1.287 -1.209 1.00 98.06 125 HIS A N 1
ATOM 978 C CA . HIS A 1 125 ? -12.664 2.234 -0.204 1.00 98.06 125 HIS A CA 1
ATOM 979 C C . HIS A 1 125 ? -11.992 3.452 -0.876 1.00 98.06 125 HIS A C 1
ATOM 981 O O . HIS A 1 125 ? -11.381 3.310 -1.938 1.00 98.06 125 HIS A O 1
ATOM 987 N N . PRO A 1 126 ? -12.103 4.673 -0.316 1.00 97.88 126 PRO A N 1
ATOM 988 C CA . PRO A 1 126 ? -11.417 5.845 -0.855 1.00 97.88 126 PRO A CA 1
ATOM 989 C C . PRO A 1 126 ? -9.895 5.695 -0.717 1.00 97.88 126 PRO A C 1
ATOM 991 O O . PRO A 1 126 ? -9.404 5.186 0.289 1.00 97.88 126 PRO A O 1
ATOM 994 N N . VAL A 1 127 ? -9.138 6.192 -1.696 1.00 98.12 127 VAL A N 1
ATOM 995 C CA . VAL A 1 127 ? -7.665 6.121 -1.729 1.00 98.12 127 VAL A CA 1
ATOM 996 C C . VAL A 1 127 ? -7.041 7.478 -2.044 1.00 98.12 127 VAL A C 1
ATOM 998 O O . VAL A 1 127 ? -7.719 8.393 -2.509 1.00 98.12 127 VAL A O 1
ATOM 1001 N N . ILE A 1 128 ? -5.735 7.602 -1.806 1.00 97.75 128 ILE A N 1
ATOM 1002 C CA . ILE A 1 128 ? -4.931 8.776 -2.165 1.00 97.75 128 ILE A CA 1
ATOM 1003 C C . ILE A 1 128 ? -3.816 8.331 -3.118 1.00 97.75 128 ILE A C 1
ATOM 1005 O O . ILE A 1 128 ? -3.043 7.436 -2.782 1.00 97.75 128 ILE A O 1
ATOM 1009 N N . ILE A 1 129 ? -3.711 8.974 -4.283 1.00 94.94 129 ILE A N 1
ATOM 1010 C CA . ILE A 1 129 ? -2.618 8.770 -5.248 1.00 94.94 129 ILE A CA 1
ATOM 1011 C C . ILE A 1 129 ? -1.689 9.977 -5.200 1.00 94.94 129 ILE A C 1
ATOM 1013 O O . ILE A 1 129 ? -2.156 11.103 -5.023 1.00 94.94 129 ILE A O 1
ATOM 1017 N N . ASN A 1 130 ? -0.387 9.722 -5.300 1.00 86.88 130 ASN A N 1
ATOM 1018 C CA . ASN A 1 130 ? 0.649 10.717 -5.069 1.00 86.88 130 ASN A CA 1
ATOM 1019 C C . ASN A 1 130 ? 1.427 11.134 -6.308 1.00 86.88 130 ASN A C 1
ATOM 1021 O O . ASN A 1 130 ? 1.464 10.335 -7.266 1.00 86.88 130 ASN A O 1
#

Foldseek 3Di:
DDDDDDDDDDDDDDDPPDPPPPDPDPDPPDDDDDDDPVDDPDDDDDFDEEEDEDDPCCDPPHPCNVVVLQVLLVVLGAAHEYHDDPVCVVQPFQQPDDDDPNDGGGHCVNHVRSVVSNCVSNPPHHYHYD

pLDDT: mean 85.69, std 18.84, range [37.94, 98.5]